Protein AF-A0A3L7PJV2-F1 (afdb_monomer_lite)

Sequence (62 aa):
MSSGSSYDAASATVIGNFPPGTTSFSTAEGLESPGDEASFKLFVGLTTGNEAGSNTVTIARP

Radius of gyration: 13.2 Å; chains: 1; bounding box: 34×23×30 Å

Foldseek 3Di:
DPQPPDDDPVPDDDPDDDDPPDPDDDDCVQPPDQQTKDKDKDWDDDPVRDIRIDDIDMDGHD

pLDDT: mean 75.6, std 15.63, range [32.66, 91.19]

Structure (mmCIF, N/CA/C/O backbone):
data_AF-A0A3L7PJV2-F1
#
_entry.id   AF-A0A3L7PJV2-F1
#
loop_
_atom_site.group_PDB
_atom_site.id
_atom_site.type_symbol
_atom_site.label_atom_id
_atom_site.label_alt_id
_atom_site.label_comp_id
_atom_site.label_asym_id
_atom_site.label_entity_id
_atom_site.label_seq_id
_atom_site.pdbx_PDB_ins_code
_atom_site.Cartn_x
_atom_site.Cartn_y
_atom_site.Cartn_z
_atom_site.occupancy
_atom_site.B_iso_or_equiv
_atom_site.auth_seq_id
_atom_site.auth_comp_id
_atom_site.auth_asym_id
_atom_site.auth_atom_id
_atom_site.pdbx_PDB_model_num
ATOM 1 N N . MET A 1 1 ? -16.550 17.837 8.154 1.00 34.16 1 MET A N 1
ATOM 2 C CA . MET A 1 1 ? -15.669 16.652 8.141 1.00 34.16 1 MET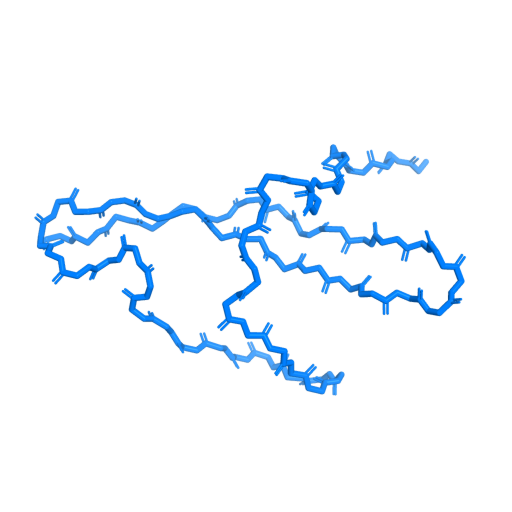 A CA 1
ATOM 3 C C . MET A 1 1 ? -15.605 16.188 6.698 1.00 34.16 1 MET A C 1
ATOM 5 O O . MET A 1 1 ? -16.603 15.685 6.204 1.00 34.16 1 MET A O 1
ATOM 9 N N . SER A 1 2 ? -14.529 16.509 5.979 1.00 32.66 2 SER A N 1
ATOM 10 C CA . SER A 1 2 ? -14.370 16.078 4.587 1.00 32.66 2 SER A CA 1
ATOM 11 C C . SER A 1 2 ? -13.989 14.607 4.610 1.00 32.66 2 SER A C 1
ATOM 13 O O . SER A 1 2 ? -12.871 14.281 5.000 1.00 32.66 2 SER A O 1
ATOM 15 N N . SER A 1 3 ? -14.918 13.725 4.255 1.00 42.25 3 SER A N 1
ATOM 16 C CA . SER A 1 3 ? -14.608 12.330 3.958 1.00 42.25 3 SER A CA 1
ATOM 17 C C . SER A 1 3 ? -13.580 12.340 2.826 1.00 42.25 3 SER A C 1
ATOM 19 O O . SER A 1 3 ? -13.900 12.763 1.716 1.00 42.25 3 SER A O 1
ATOM 21 N N . GLY A 1 4 ? -12.322 12.012 3.133 1.00 45.62 4 GLY A N 1
ATOM 22 C CA . GLY A 1 4 ? -11.258 11.928 2.133 1.00 45.62 4 GLY A CA 1
ATOM 23 C C . GLY A 1 4 ? -11.685 10.987 1.013 1.00 45.62 4 GLY A C 1
ATOM 24 O O . GLY A 1 4 ? -12.349 9.988 1.286 1.00 45.62 4 GLY A O 1
ATOM 25 N N . SER A 1 5 ? -11.363 11.358 -0.226 1.00 47.66 5 SER A N 1
ATOM 26 C CA . SER A 1 5 ? -11.786 10.703 -1.463 1.00 47.66 5 SER A CA 1
ATOM 27 C C . SER A 1 5 ? -11.761 9.179 -1.344 1.00 47.66 5 SER A C 1
ATOM 29 O O . SER A 1 5 ? -10.695 8.565 -1.359 1.00 47.66 5 SER A O 1
ATOM 31 N N . SER A 1 6 ? -12.970 8.644 -1.159 1.00 47.06 6 SER A N 1
ATOM 32 C CA . SER A 1 6 ? -13.429 7.260 -1.272 1.00 47.06 6 SER A CA 1
ATOM 33 C C . SER A 1 6 ? -12.340 6.187 -1.300 1.00 47.06 6 SER A C 1
ATOM 35 O O . SER A 1 6 ? -11.637 5.996 -2.295 1.00 47.06 6 SER A O 1
ATOM 37 N N . TYR A 1 7 ? -12.288 5.445 -0.199 1.00 49.31 7 TYR A N 1
ATOM 38 C CA . TYR A 1 7 ? -11.919 4.037 -0.161 1.00 49.31 7 TYR A CA 1
ATOM 39 C C . TYR A 1 7 ? -12.320 3.306 -1.456 1.00 49.31 7 TYR A C 1
ATOM 41 O O . TYR A 1 7 ? -13.491 3.312 -1.832 1.00 49.31 7 TYR A O 1
ATOM 49 N N . ASP A 1 8 ? -11.345 2.707 -2.138 1.00 59.09 8 ASP A N 1
ATOM 50 C CA . ASP A 1 8 ? -11.566 1.898 -3.337 1.00 59.09 8 ASP A CA 1
ATOM 51 C C . ASP A 1 8 ? -10.887 0.538 -3.149 1.00 59.09 8 ASP A C 1
ATOM 53 O O . ASP A 1 8 ? -9.821 0.267 -3.693 1.00 59.09 8 ASP A O 1
ATOM 57 N N . ALA A 1 9 ? -11.486 -0.315 -2.315 1.00 56.66 9 ALA A N 1
ATOM 58 C CA . ALA A 1 9 ? -11.070 -1.714 -2.203 1.00 56.66 9 ALA A CA 1
ATOM 59 C C . ALA A 1 9 ? -11.449 -2.558 -3.429 1.00 56.66 9 ALA A C 1
ATOM 61 O O . ALA A 1 9 ? -11.037 -3.711 -3.515 1.00 56.66 9 ALA A O 1
ATOM 62 N N . ALA A 1 10 ? -12.236 -2.019 -4.367 1.00 60.12 10 ALA A N 1
ATOM 63 C CA . ALA A 1 10 ? -12.580 -2.735 -5.589 1.00 60.12 10 ALA A CA 1
ATOM 64 C C . ALA A 1 10 ? -11.415 -2.725 -6.591 1.00 60.12 10 ALA A C 1
ATOM 66 O O . ALA A 1 10 ? -11.245 -3.698 -7.324 1.00 60.12 10 ALA A O 1
ATOM 67 N N . SER A 1 11 ? -10.611 -1.656 -6.610 1.00 65.06 11 SER A N 1
ATOM 68 C CA . SER A 1 11 ? -9.423 -1.542 -7.465 1.00 65.06 11 SER A CA 1
ATOM 69 C C . SER A 1 11 ? -8.089 -1.684 -6.723 1.00 65.06 11 SER A C 1
ATOM 71 O O . SER A 1 11 ? -7.064 -1.917 -7.364 1.00 65.06 11 SER A O 1
ATOM 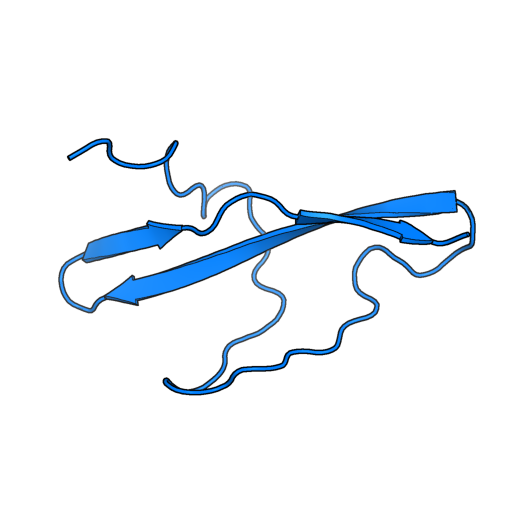73 N N . ALA A 1 12 ? -8.071 -1.570 -5.390 1.00 69.38 12 ALA A N 1
ATOM 74 C CA . ALA A 1 12 ? -6.848 -1.702 -4.605 1.00 69.38 12 ALA A CA 1
ATOM 75 C C . ALA A 1 12 ? -6.501 -3.164 -4.283 1.00 69.38 12 ALA A C 1
ATOM 77 O O . ALA A 1 12 ? -7.290 -3.902 -3.695 1.00 69.38 12 ALA A O 1
ATOM 78 N N . THR A 1 13 ? -5.258 -3.549 -4.571 1.00 79.81 13 THR A N 1
ATOM 79 C CA . THR A 1 13 ? -4.675 -4.808 -4.096 1.00 79.81 13 THR A CA 1
ATOM 80 C C . THR A 1 13 ? -4.145 -4.630 -2.674 1.00 79.81 13 THR A C 1
ATOM 82 O O . THR A 1 13 ? -3.353 -3.725 -2.406 1.00 79.81 13 THR A O 1
ATOM 85 N N . VAL A 1 14 ? -4.553 -5.501 -1.746 1.00 84.31 14 VAL A N 1
ATOM 86 C CA . VAL A 1 14 ? -4.006 -5.513 -0.381 1.00 84.31 14 VAL A CA 1
ATOM 87 C C . VAL A 1 14 ? -2.663 -6.234 -0.382 1.00 84.31 14 VAL A C 1
ATOM 89 O O . VAL A 1 14 ? -2.598 -7.439 -0.602 1.00 84.31 14 VAL A O 1
ATOM 92 N N . ILE A 1 15 ? -1.599 -5.488 -0.094 1.00 86.38 15 ILE A N 1
ATOM 93 C CA . ILE A 1 15 ? -0.211 -5.982 -0.101 1.00 86.38 15 ILE A CA 1
ATOM 94 C C . ILE A 1 15 ? 0.307 -6.310 1.310 1.00 86.38 15 ILE A C 1
ATOM 96 O O . ILE A 1 15 ? 1.422 -6.799 1.475 1.00 86.38 15 ILE A O 1
ATOM 100 N N . GLY A 1 16 ? -0.488 -6.022 2.346 1.00 85.56 16 GLY A N 1
ATOM 101 C CA . GLY A 1 16 ? -0.144 -6.322 3.732 1.00 85.56 16 GLY A CA 1
ATOM 102 C C . GLY A 1 16 ? -1.199 -5.878 4.745 1.00 85.56 16 GLY A C 1
ATOM 103 O O . GLY A 1 16 ? -1.952 -4.931 4.517 1.00 85.56 16 GLY A O 1
ATOM 104 N N . ASN A 1 17 ? -1.215 -6.554 5.895 1.00 86.25 17 ASN A N 1
ATOM 105 C CA . ASN A 1 17 ? -2.001 -6.195 7.073 1.00 86.25 17 ASN A CA 1
ATOM 106 C C . ASN A 1 17 ? -1.069 -6.131 8.286 1.00 86.25 17 ASN A C 1
ATOM 108 O O . ASN A 1 17 ? -0.204 -6.989 8.455 1.00 86.25 17 ASN A O 1
ATOM 112 N N . PHE A 1 18 ? -1.254 -5.135 9.145 1.00 86.75 18 PHE A N 1
ATOM 113 C CA . PHE A 1 18 ? -0.425 -4.933 10.331 1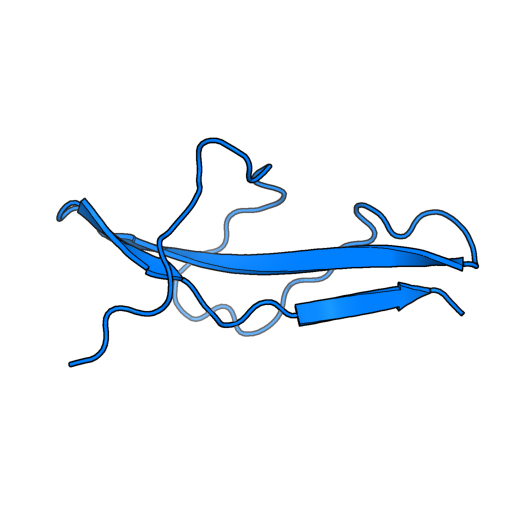.00 86.75 18 PHE A CA 1
ATOM 114 C C . PHE A 1 18 ? -1.286 -4.532 11.535 1.00 86.75 18 PHE A C 1
ATOM 116 O O . PHE A 1 18 ? -2.374 -3.974 11.356 1.00 86.75 18 PHE A O 1
ATOM 123 N N . PRO A 1 19 ? -0.840 -4.848 12.765 1.00 85.31 19 PRO A N 1
ATOM 124 C CA . PRO A 1 19 ? -1.586 -4.508 13.966 1.00 85.31 19 PRO A CA 1
ATOM 125 C C . PRO A 1 19 ? -1.652 -2.984 14.189 1.00 85.31 19 PRO A C 1
ATOM 127 O O . PRO A 1 19 ? -0.793 -2.234 13.715 1.00 85.31 19 PRO A O 1
ATOM 130 N N . PRO A 1 20 ? -2.651 -2.499 14.949 1.00 81.38 20 PRO A N 1
ATOM 131 C CA . PRO A 1 20 ? -2.711 -1.100 15.357 1.00 81.38 20 PRO A CA 1
ATOM 132 C C . PRO A 1 20 ? -1.427 -0.662 16.072 1.00 81.38 20 PRO A C 1
ATOM 134 O O . PRO A 1 20 ? -0.903 -1.381 16.921 1.00 81.38 20 PRO A O 1
ATOM 137 N N . GLY A 1 21 ? -0.937 0.535 15.748 1.00 83.62 21 GLY A N 1
ATOM 138 C CA . GLY A 1 21 ? 0.292 1.088 16.330 1.00 83.62 21 GLY A CA 1
ATOM 139 C C . GLY A 1 21 ? 1.573 0.766 15.556 1.00 83.62 21 GLY A C 1
ATOM 140 O O . GLY A 1 21 ? 2.627 1.293 15.905 1.00 83.62 21 GLY A O 1
ATOM 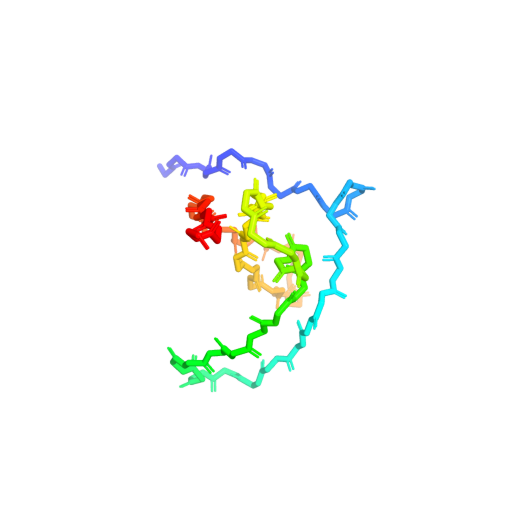141 N N . THR A 1 22 ? 1.511 -0.032 14.485 1.00 87.81 22 THR A N 1
ATOM 142 C CA . THR A 1 22 ? 2.631 -0.166 13.547 1.00 87.81 22 THR A CA 1
ATOM 143 C C . THR A 1 22 ? 2.877 1.159 12.822 1.00 87.81 22 THR A C 1
ATOM 145 O O . THR A 1 22 ? 1.973 1.723 12.211 1.00 87.81 22 THR A O 1
ATOM 148 N N . THR A 1 23 ? 4.111 1.657 12.892 1.00 86.88 23 THR A N 1
ATOM 149 C CA . THR A 1 23 ? 4.519 2.942 12.298 1.00 86.88 23 THR A CA 1
ATOM 150 C C . THR A 1 23 ? 5.333 2.791 11.019 1.00 86.88 23 THR A C 1
ATOM 152 O O . THR A 1 23 ? 5.529 3.772 10.304 1.00 86.88 23 THR A O 1
ATOM 155 N N . SER A 1 24 ? 5.809 1.583 10.717 1.00 87.00 24 SER A N 1
ATOM 156 C CA . SER A 1 24 ? 6.618 1.295 9.538 1.00 87.00 24 SER A CA 1
ATOM 157 C C . SER A 1 24 ? 6.153 0.021 8.838 1.00 87.00 24 SER A C 1
ATOM 159 O O . SER A 1 24 ? 5.824 -0.983 9.467 1.00 87.00 24 SER A O 1
ATOM 161 N N . PHE A 1 25 ? 6.147 0.074 7.509 1.00 86.25 25 PHE A N 1
ATOM 162 C CA . PHE A 1 25 ? 5.888 -1.050 6.619 1.00 86.25 25 PHE A CA 1
ATOM 163 C C . PHE A 1 25 ? 6.878 -0.952 5.455 1.00 86.25 25 PHE A C 1
ATOM 165 O O . PHE A 1 25 ? 7.071 0.134 4.911 1.00 86.25 25 PHE A O 1
ATOM 172 N N . SER A 1 26 ? 7.536 -2.058 5.110 1.00 88.31 26 SER A N 1
ATOM 173 C CA . SER A 1 26 ? 8.522 -2.116 4.025 1.00 88.31 26 SER A CA 1
ATOM 174 C C . SER A 1 26 ? 8.027 -3.067 2.947 1.00 88.31 26 SER A C 1
ATOM 176 O O . SER A 1 26 ? 7.609 -4.181 3.262 1.00 88.31 26 SER A O 1
ATOM 178 N N . THR A 1 27 ? 8.069 -2.630 1.692 1.00 86.88 27 THR A N 1
ATOM 179 C CA . THR A 1 27 ? 7.640 -3.418 0.536 1.00 86.88 27 THR A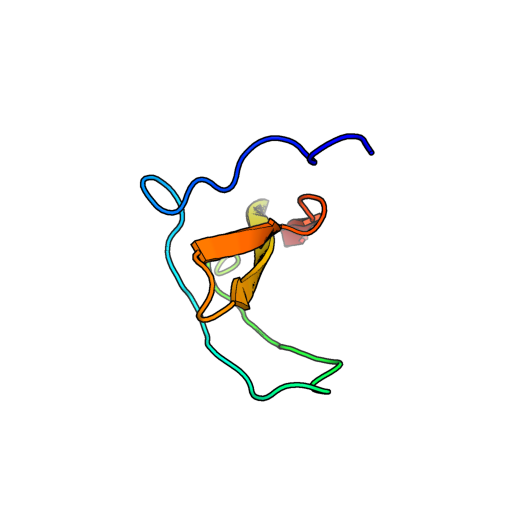 CA 1
ATOM 180 C C . THR A 1 27 ? 8.429 -3.026 -0.710 1.00 86.88 27 THR A C 1
ATOM 182 O O . THR A 1 27 ? 8.869 -1.883 -0.832 1.00 86.88 27 THR A O 1
ATOM 185 N N . ALA A 1 28 ? 8.598 -3.984 -1.620 1.00 86.44 28 ALA A N 1
ATOM 186 C CA . ALA A 1 28 ? 9.102 -3.766 -2.976 1.00 86.44 28 ALA A CA 1
ATOM 187 C C . ALA A 1 28 ? 7.994 -3.930 -4.036 1.00 86.44 28 ALA A C 1
ATOM 189 O O . ALA A 1 28 ? 8.282 -3.928 -5.229 1.00 86.44 28 ALA A O 1
ATOM 190 N N . GLU A 1 29 ? 6.740 -4.092 -3.603 1.00 87.06 29 GLU A N 1
ATOM 191 C CA . GLU A 1 29 ? 5.602 -4.313 -4.493 1.00 87.06 29 GLU A CA 1
ATOM 192 C C . GLU A 1 29 ? 5.450 -3.163 -5.493 1.00 87.06 29 GLU A C 1
ATOM 194 O O . GLU A 1 29 ? 5.417 -1.994 -5.103 1.00 87.06 29 GLU A O 1
ATOM 199 N N . GLY A 1 30 ? 5.361 -3.500 -6.781 1.00 84.00 30 GLY A N 1
ATOM 200 C CA . GLY A 1 30 ? 5.275 -2.517 -7.862 1.00 84.00 30 GLY A CA 1
ATOM 201 C C . GLY A 1 30 ? 6.540 -1.673 -8.064 1.00 84.00 30 GLY A C 1
ATOM 202 O O . GLY A 1 30 ? 6.473 -0.668 -8.760 1.00 84.00 30 GLY A O 1
ATOM 203 N N . LEU A 1 31 ? 7.669 -2.044 -7.449 1.00 88.88 31 LEU A N 1
ATOM 204 C CA . LEU A 1 31 ? 8.957 -1.346 -7.532 1.00 88.88 31 LEU A CA 1
ATOM 205 C C . LEU A 1 31 ? 10.097 -2.339 -7.821 1.00 88.88 31 LEU A C 1
ATOM 207 O O . LEU A 1 31 ? 11.133 -2.302 -7.153 1.00 88.88 31 LEU A O 1
ATOM 211 N N . GLU A 1 32 ? 9.932 -3.263 -8.769 1.00 90.25 32 GLU A N 1
ATOM 212 C CA . GLU A 1 32 ? 10.897 -4.345 -9.032 1.00 90.25 32 GLU A CA 1
ATOM 213 C C . GLU A 1 32 ? 12.117 -3.875 -9.836 1.00 90.25 32 GLU A C 1
ATOM 215 O O . GLU A 1 32 ? 13.239 -4.339 -9.593 1.00 90.25 32 GLU A O 1
ATOM 220 N N . SER A 1 33 ? 11.923 -2.903 -10.724 1.00 88.88 33 SER A N 1
ATOM 221 C CA . SER A 1 33 ? 12.914 -2.389 -11.669 1.00 88.88 33 SER A CA 1
ATOM 222 C C . SER A 1 33 ? 13.115 -0.870 -11.540 1.00 88.88 33 SER A C 1
ATOM 224 O O . SER A 1 33 ? 12.214 -0.154 -11.105 1.00 88.88 33 SER A O 1
ATOM 226 N N . PRO A 1 34 ? 14.300 -0.338 -11.900 1.00 90.38 34 PRO A N 1
ATOM 227 C CA . PRO A 1 34 ? 14.499 1.103 -12.060 1.00 90.38 34 PRO A CA 1
ATOM 228 C C . PRO A 1 34 ? 13.505 1.694 -13.066 1.00 90.38 34 PRO A C 1
ATOM 230 O O . PRO A 1 34 ? 13.328 1.150 -14.155 1.00 90.38 34 PRO A O 1
ATOM 233 N N . GLY A 1 35 ? 12.883 2.811 -12.705 1.00 89.31 35 GLY A N 1
ATOM 234 C CA . GLY A 1 35 ? 11.820 3.463 -13.467 1.00 89.31 35 GLY A CA 1
ATOM 235 C C . GLY A 1 35 ? 10.403 3.027 -13.093 1.00 89.31 35 GLY A C 1
ATOM 236 O O . GLY A 1 35 ? 9.457 3.661 -13.552 1.00 89.31 35 GLY A O 1
ATOM 237 N N . ASP A 1 36 ? 10.240 1.997 -12.257 1.00 88.50 36 ASP A N 1
ATOM 238 C CA . ASP A 1 36 ? 8.918 1.589 -11.783 1.00 88.50 36 ASP A CA 1
ATOM 239 C C . ASP A 1 36 ? 8.311 2.650 -10.858 1.00 88.50 36 ASP A C 1
ATOM 241 O O . ASP A 1 36 ? 8.995 3.239 -10.013 1.00 88.50 36 ASP A O 1
ATOM 245 N N . GLU A 1 37 ? 7.000 2.847 -10.985 1.00 91.19 37 GLU A N 1
ATOM 246 C CA . GLU A 1 37 ? 6.211 3.714 -10.117 1.00 91.19 37 GLU A CA 1
ATOM 247 C C . GLU A 1 37 ? 5.104 2.913 -9.433 1.00 91.19 37 GLU A C 1
ATOM 249 O O . GLU A 1 37 ? 4.287 2.261 -10.084 1.00 91.19 37 GLU A O 1
ATOM 254 N N . ALA A 1 38 ? 5.028 3.026 -8.109 1.00 87.56 38 ALA A N 1
ATOM 255 C CA . ALA A 1 38 ? 3.985 2.409 -7.304 1.00 87.56 38 ALA A CA 1
ATOM 256 C C . ALA A 1 38 ? 3.251 3.459 -6.474 1.00 87.56 38 ALA A C 1
ATOM 258 O O . ALA A 1 38 ? 3.852 4.382 -5.919 1.00 87.56 38 ALA A O 1
ATOM 259 N N . SER A 1 39 ? 1.932 3.307 -6.367 1.00 87.31 39 SER A N 1
ATOM 260 C CA . SER A 1 39 ? 1.081 4.165 -5.545 1.00 87.31 39 SER A CA 1
ATOM 261 C C . SER A 1 39 ? 0.470 3.367 -4.403 1.00 87.31 39 SER A C 1
ATOM 263 O O . SER A 1 39 ? -0.235 2.386 -4.621 1.00 87.31 39 SER A O 1
ATOM 265 N N . PHE A 1 40 ? 0.712 3.823 -3.179 1.00 86.44 40 PHE A N 1
ATOM 266 C CA . PHE A 1 40 ? 0.287 3.169 -1.951 1.00 86.44 40 PHE A CA 1
ATOM 267 C C . PHE A 1 40 ? -0.735 4.021 -1.201 1.00 86.44 40 PHE A C 1
ATOM 269 O O . PHE A 1 40 ? -0.676 5.254 -1.190 1.00 86.44 40 PHE A O 1
ATOM 276 N N . LYS A 1 41 ? -1.659 3.345 -0.520 1.00 83.94 41 LYS A N 1
ATOM 277 C CA . LYS A 1 41 ? -2.585 3.929 0.451 1.00 83.94 41 LYS A CA 1
ATOM 278 C C . LYS A 1 41 ? -2.654 3.022 1.669 1.00 83.94 41 LYS A C 1
ATOM 280 O O . LYS A 1 41 ? -2.645 1.801 1.536 1.00 83.94 41 LYS A O 1
ATOM 285 N N . LEU A 1 42 ? -2.745 3.624 2.849 1.00 82.19 42 LEU A N 1
ATOM 286 C CA . LEU A 1 42 ? -3.061 2.912 4.077 1.00 82.19 42 LEU A CA 1
ATOM 287 C C . LEU A 1 42 ? -4.561 3.003 4.323 1.00 82.19 42 LEU A C 1
ATOM 289 O O . LEU A 1 42 ? -5.152 4.074 4.195 1.00 82.19 42 LEU A O 1
ATOM 293 N N . PHE A 1 43 ? -5.155 1.887 4.723 1.00 77.44 43 PHE A N 1
ATOM 294 C CA . PHE A 1 43 ? -6.563 1.817 5.080 1.00 77.44 43 PHE A CA 1
ATOM 295 C C . PHE A 1 43 ? -6.694 1.324 6.515 1.00 77.44 43 PHE A C 1
ATOM 297 O O . PHE A 1 43 ? -6.066 0.337 6.900 1.00 77.44 43 PHE A O 1
ATOM 304 N N . VAL A 1 44 ? -7.523 2.005 7.303 1.00 75.44 44 VAL A N 1
ATOM 305 C CA . VAL A 1 44 ? -7.944 1.513 8.616 1.00 75.44 44 VAL A CA 1
ATOM 306 C C . VAL A 1 44 ? -9.311 0.866 8.450 1.00 75.44 44 VAL A C 1
ATOM 308 O O . VAL A 1 44 ? -10.312 1.563 8.293 1.00 75.44 44 VAL A O 1
ATOM 311 N N . GLY A 1 45 ? -9.348 -0.466 8.477 1.00 69.31 45 GLY A N 1
ATOM 312 C CA . GLY A 1 45 ? -10.600 -1.217 8.511 1.00 69.31 45 GLY A CA 1
ATOM 313 C C . GLY A 1 45 ? -11.218 -1.143 9.904 1.00 69.31 45 GLY A C 1
ATOM 314 O O . GLY A 1 45 ? -10.672 -1.708 10.852 1.00 69.31 45 GLY A O 1
ATOM 315 N N . LEU A 1 46 ? -12.344 -0.443 10.050 1.00 67.62 46 LEU A N 1
ATOM 316 C CA . LEU A 1 46 ? -13.123 -0.456 11.288 1.00 67.62 46 LEU A CA 1
ATOM 317 C C . LEU A 1 46 ? -14.231 -1.508 11.189 1.00 67.62 46 LEU A C 1
ATOM 319 O O . LEU A 1 46 ? -14.901 -1.632 10.167 1.00 67.62 46 LEU A O 1
ATOM 323 N N . THR A 1 47 ? -14.502 -2.214 12.290 1.00 65.50 47 THR A N 1
ATOM 324 C CA . THR A 1 47 ? -15.619 -3.179 12.396 1.00 65.50 47 THR A CA 1
ATOM 325 C C . THR A 1 47 ? -16.999 -2.535 12.229 1.00 65.50 47 THR A C 1
ATOM 327 O O . THR A 1 47 ? -18.005 -3.230 12.131 1.00 65.50 47 THR A O 1
ATOM 330 N N . THR A 1 48 ? -17.051 -1.202 12.198 1.00 63.69 48 THR A N 1
ATOM 331 C CA . THR A 1 48 ? -18.253 -0.391 11.999 1.00 63.69 48 THR A CA 1
ATOM 332 C C . THR A 1 48 ? -18.530 -0.056 10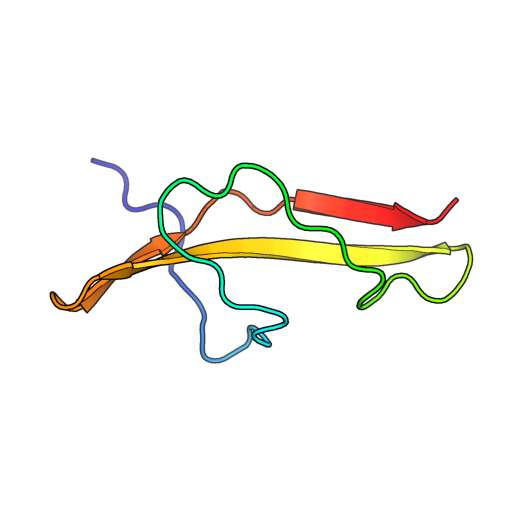.531 1.00 63.69 48 THR A C 1
ATOM 334 O O . THR A 1 48 ? -19.490 0.658 10.261 1.00 63.69 48 THR A O 1
ATOM 337 N N . GLY A 1 49 ? -17.711 -0.538 9.587 1.00 57.41 49 GLY A N 1
ATOM 338 C CA . GLY A 1 49 ? -17.844 -0.215 8.159 1.00 57.41 49 GLY A CA 1
ATOM 339 C C . GLY A 1 49 ? -17.375 1.198 7.794 1.00 57.41 49 GLY A C 1
ATOM 340 O O . GLY A 1 49 ? -17.610 1.661 6.685 1.00 57.41 49 GLY A O 1
ATOM 341 N N . ASN A 1 50 ? -16.720 1.895 8.727 1.00 51.91 50 ASN A N 1
ATOM 342 C CA . ASN A 1 50 ? -16.073 3.175 8.468 1.00 51.91 50 ASN A CA 1
ATOM 343 C C . ASN A 1 50 ? -14.620 2.919 8.059 1.00 51.91 50 ASN A C 1
ATOM 345 O O . ASN A 1 50 ? -13.792 2.566 8.893 1.00 51.91 50 ASN A O 1
ATOM 349 N N . GLU A 1 51 ? -14.292 3.096 6.788 1.00 60.81 51 GLU A N 1
ATOM 350 C CA . GLU A 1 51 ? -12.930 2.900 6.289 1.00 60.81 51 GLU A CA 1
ATOM 351 C C . GLU A 1 51 ? -12.290 4.267 6.047 1.00 60.81 51 GLU A C 1
ATOM 353 O O . GLU A 1 51 ? -12.699 5.030 5.172 1.00 60.81 51 GLU A O 1
ATOM 358 N N . ALA A 1 52 ? -11.294 4.610 6.864 1.00 65.06 52 ALA A N 1
ATOM 359 C CA . ALA A 1 52 ? -10.506 5.821 6.672 1.00 65.06 52 ALA A CA 1
ATOM 360 C C . ALA A 1 52 ? -9.256 5.471 5.856 1.00 65.06 52 ALA A C 1
ATOM 362 O O . ALA A 1 52 ? -8.407 4.699 6.309 1.00 65.06 52 ALA A O 1
ATOM 363 N N . GLY A 1 53 ? -9.164 6.019 4.645 1.00 68.88 53 GLY A N 1
ATOM 364 C CA . GLY A 1 53 ? -7.973 5.932 3.804 1.00 68.88 53 GLY A CA 1
ATOM 365 C C . GLY A 1 53 ? -6.998 7.074 4.086 1.00 68.88 53 GLY A C 1
ATOM 366 O O . GLY A 1 53 ? -7.410 8.194 4.394 1.00 68.88 53 GLY A O 1
ATOM 367 N N . SER A 1 54 ? -5.701 6.806 3.963 1.00 75.12 54 SER A N 1
ATOM 368 C CA . SER A 1 54 ? -4.673 7.844 3.919 1.00 75.12 54 SER A CA 1
ATOM 369 C C . SER A 1 54 ? -4.687 8.585 2.580 1.00 75.12 54 SER A C 1
ATOM 371 O O . SER A 1 54 ? -5.309 8.158 1.603 1.00 75.12 54 SER A O 1
ATOM 373 N N . ASN A 1 55 ? -3.904 9.662 2.502 1.00 80.12 55 ASN A N 1
ATOM 374 C CA . ASN A 1 55 ? -3.495 10.210 1.211 1.00 80.12 55 ASN A CA 1
ATOM 375 C C . ASN A 1 55 ? -2.706 9.157 0.415 1.00 80.12 55 ASN A C 1
ATOM 377 O O . ASN A 1 55 ? -2.019 8.317 1.005 1.00 80.12 55 ASN A O 1
ATOM 381 N N . THR A 1 56 ? -2.798 9.223 -0.915 1.00 84.50 56 THR A N 1
ATOM 382 C CA . THR A 1 56 ? -1.957 8.421 -1.810 1.00 84.50 56 THR A CA 1
ATOM 383 C C . THR A 1 56 ? -0.506 8.863 -1.683 1.00 84.50 56 THR A C 1
ATOM 385 O O . THR A 1 56 ? -0.216 10.058 -1.751 1.00 84.50 56 THR A O 1
ATOM 388 N N . VAL A 1 57 ? 0.397 7.901 -1.544 1.00 84.50 57 VAL A N 1
ATOM 389 C CA . VAL A 1 57 ? 1.842 8.112 -1.625 1.00 84.50 57 VAL A CA 1
ATOM 390 C C . VAL A 1 57 ? 2.346 7.401 -2.869 1.00 84.50 57 VAL A C 1
ATOM 392 O O . VAL A 1 57 ? 2.174 6.192 -2.988 1.00 84.50 57 VAL A O 1
ATOM 395 N N . THR A 1 58 ? 2.967 8.141 -3.780 1.00 87.94 58 THR A N 1
ATOM 396 C CA . THR A 1 58 ? 3.574 7.581 -4.990 1.00 87.94 58 THR A CA 1
ATOM 397 C C . THR A 1 58 ? 5.086 7.549 -4.821 1.00 87.94 58 THR A C 1
ATOM 399 O O . THR A 1 58 ? 5.692 8.539 -4.408 1.00 87.94 58 THR A O 1
ATOM 402 N N . ILE A 1 59 ? 5.682 6.399 -5.109 1.00 87.44 59 ILE A N 1
ATOM 403 C CA . ILE A 1 59 ? 7.119 6.155 -5.045 1.00 87.44 59 ILE A CA 1
ATOM 404 C C . ILE A 1 59 ? 7.576 5.773 -6.448 1.00 87.44 59 ILE A C 1
ATOM 406 O O . ILE A 1 59 ? 6.960 4.916 -7.072 1.00 87.44 59 ILE A O 1
ATOM 410 N N . ALA A 1 60 ? 8.658 6.395 -6.910 1.00 90.38 60 ALA A N 1
ATOM 411 C CA . ALA A 1 60 ? 9.360 6.018 -8.129 1.00 90.38 60 ALA A CA 1
ATOM 412 C C . ALA A 1 60 ? 10.710 5.400 -7.753 1.00 90.38 60 ALA A C 1
ATOM 414 O O . ALA A 1 60 ? 11.434 5.958 -6.918 1.00 90.38 60 ALA A O 1
ATOM 415 N N . ARG A 1 61 ? 11.054 4.252 -8.340 1.00 87.81 61 ARG A N 1
ATOM 416 C CA . ARG A 1 61 ? 12.362 3.620 -8.147 1.00 87.81 61 ARG A CA 1
ATOM 417 C C . ARG A 1 61 ? 13.377 4.271 -9.098 1.00 87.81 61 ARG A C 1
ATOM 419 O O . ARG A 1 61 ? 13.164 4.199 -10.306 1.00 87.81 61 ARG A O 1
ATOM 426 N N . PRO A 1 62 ? 14.441 4.918 -8.590 1.00 82.56 62 PRO A N 1
ATOM 427 C CA . PRO A 1 62 ? 15.443 5.566 -9.436 1.00 82.56 62 PRO A CA 1
ATOM 428 C C . PRO A 1 62 ? 16.291 4.562 -10.223 1.00 82.56 62 PRO A C 1
ATOM 430 O O . PRO A 1 62 ? 16.410 3.393 -9.779 1.00 82.56 62 PRO A O 1
#

Secondary structure (DSSP, 8-state):
----S---TTT--------TT-------TT-SSTT-EEEE--EEE-TTS-EEEPPPEEEE--